Protein AF-A0A8S2ZBV5-F1 (afdb_monomer_lite)

InterPro domains:
  IPR036188 FAD/NAD(P)-binding domain superfamily [G3DSA:3.50.50.60] (3-46)
  IPR036291 NAD(P)-binding domain superfamily [SSF51735] (1-42)

Organism: NCBI:txid392030

pLDDT: mean 91.85, std 10.41, range [61.41, 98.69]

Radius of gyration: 11.81 Å; chains: 1; bounding box: 32×12×27 Å

Foldseek 3Di:
DEEEQEACPPVSVVVQVVCVVVVYNYYYDHPDDPPDPVDPNDDPHD

Secondary structure (DSSP, 8-state):
-EEEEE--SHHHHHHHHHHHHTT-EEEEE-SS-TT-TTSSSSSS--

Sequence (46 aa):
MKIAVIGLGGTGSAALRFLAQSGHNAVGYEQFHIGHEHGSSHGESR

Structure (mmCIF, N/CA/C/O backbone):
data_AF-A0A8S2ZBV5-F1
#
_entry.id   AF-A0A8S2ZBV5-F1
#
loop_
_atom_site.group_PDB
_atom_site.id
_atom_site.type_symbol
_atom_site.label_atom_id
_atom_site.label_alt_id
_atom_site.label_comp_id
_atom_site.label_asym_id
_atom_site.label_entity_id
_atom_site.label_seq_id
_atom_site.pdbx_PDB_ins_code
_atom_site.Cartn_x
_atom_site.Cartn_y
_atom_site.Cartn_z
_atom_site.occupancy
_atom_site.B_iso_or_equiv
_atom_site.auth_seq_id
_atom_site.auth_comp_id
_atom_site.auth_asym_id
_atom_site.auth_atom_id
_atom_site.pdbx_PDB_model_num
ATOM 1 N N . MET A 1 1 ? -11.498 3.846 10.985 1.00 95.00 1 MET A N 1
ATOM 2 C CA . MET A 1 1 ? -11.683 4.803 9.859 1.00 95.00 1 MET A CA 1
ATOM 3 C C . MET A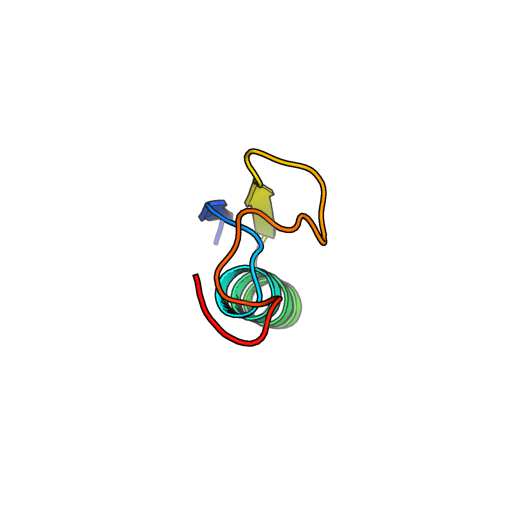 1 1 ? -11.660 4.045 8.535 1.00 95.00 1 MET A C 1
ATOM 5 O O . MET A 1 1 ? -11.165 2.921 8.527 1.00 95.00 1 MET A O 1
ATOM 9 N N . LYS A 1 2 ? -12.206 4.623 7.456 1.00 98.38 2 LYS A N 1
ATOM 10 C CA . LYS A 1 2 ? -12.086 4.083 6.090 1.00 98.38 2 LYS A CA 1
ATOM 11 C C . LYS A 1 2 ? -10.903 4.752 5.396 1.00 98.38 2 LYS A C 1
ATOM 13 O O . LYS A 1 2 ? -10.841 5.978 5.406 1.00 98.38 2 LYS A O 1
ATOM 18 N N . ILE A 1 3 ? -9.973 3.972 4.854 1.00 98.62 3 ILE A N 1
ATOM 19 C CA . ILE A 1 3 ? -8.7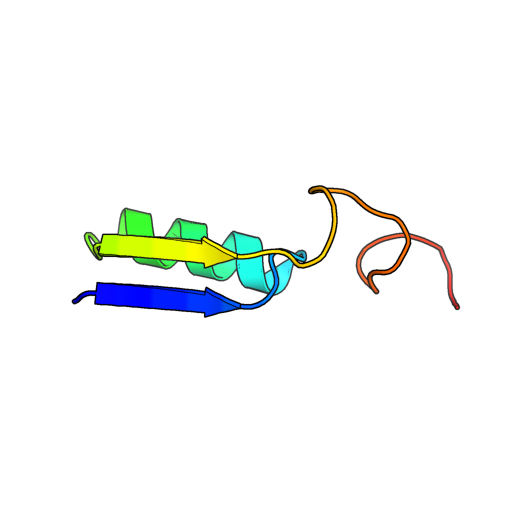10 4.483 4.303 1.00 98.62 3 ILE A CA 1
ATOM 20 C C . ILE A 1 3 ? -8.434 3.807 2.959 1.00 98.62 3 ILE A C 1
ATOM 22 O O . ILE A 1 3 ? -8.567 2.593 2.839 1.00 98.62 3 ILE A O 1
ATOM 26 N N . ALA A 1 4 ? -8.041 4.589 1.956 1.00 98.56 4 ALA A N 1
ATOM 27 C CA . ALA A 1 4 ? -7.562 4.075 0.679 1.00 98.56 4 ALA A CA 1
ATOM 28 C C . ALA A 1 4 ? -6.060 4.349 0.546 1.00 98.56 4 ALA A C 1
ATOM 30 O O . ALA A 1 4 ? -5.615 5.471 0.785 1.00 98.56 4 ALA A O 1
ATOM 31 N N . VAL A 1 5 ? -5.294 3.329 0.165 1.00 98.44 5 VAL A N 1
ATOM 32 C CA . VAL A 1 5 ? -3.869 3.442 -0.168 1.00 98.44 5 VAL A CA 1
ATOM 33 C C . VAL A 1 5 ? -3.729 3.352 -1.683 1.00 98.44 5 VAL A C 1
ATOM 35 O O . VAL A 1 5 ? -4.147 2.361 -2.282 1.00 98.44 5 VAL A O 1
ATOM 38 N N . ILE A 1 6 ? -3.169 4.393 -2.300 1.00 98.06 6 ILE A N 1
ATOM 39 C CA . ILE A 1 6 ? -2.941 4.459 -3.748 1.00 98.06 6 ILE A CA 1
ATOM 40 C C . ILE A 1 6 ? -1.465 4.169 -4.027 1.00 98.06 6 ILE A C 1
ATOM 42 O O . ILE A 1 6 ? -0.591 4.883 -3.537 1.00 98.06 6 ILE A O 1
ATOM 46 N N . GLY A 1 7 ? -1.212 3.127 -4.816 1.00 96.69 7 GLY A N 1
ATOM 47 C CA . GLY A 1 7 ? 0.101 2.529 -5.036 1.00 96.69 7 GLY A CA 1
ATOM 48 C C . GLY A 1 7 ? 0.409 1.460 -3.986 1.00 96.69 7 GLY A C 1
ATOM 49 O O . GLY A 1 7 ? 0.471 1.749 -2.793 1.00 96.69 7 GLY A O 1
ATOM 50 N N . LEU A 1 8 ? 0.645 0.226 -4.431 1.00 96.19 8 LEU A N 1
ATOM 51 C CA . LEU A 1 8 ? 0.994 -0.941 -3.612 1.00 96.19 8 L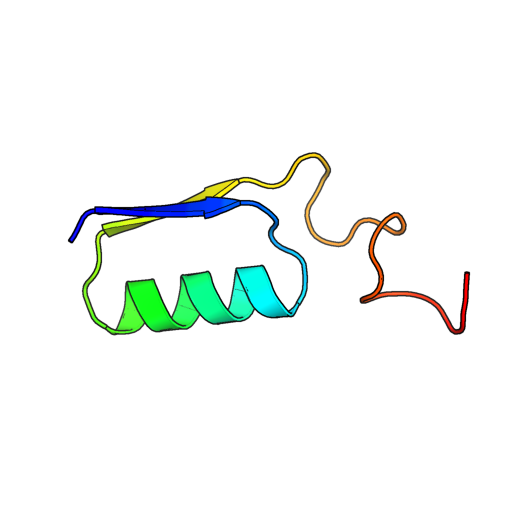EU A CA 1
ATOM 52 C C . LEU A 1 8 ? 2.420 -1.438 -3.887 1.00 96.19 8 LEU A C 1
ATOM 54 O O . LEU A 1 8 ? 2.713 -2.627 -3.769 1.00 96.19 8 LEU A O 1
ATOM 58 N N . GLY A 1 9 ? 3.343 -0.510 -4.152 1.00 93.38 9 GLY A N 1
ATOM 59 C CA . GLY A 1 9 ? 4.782 -0.761 -4.013 1.00 93.38 9 GLY A CA 1
ATOM 60 C C . GLY A 1 9 ? 5.181 -1.071 -2.560 1.00 93.38 9 GLY A C 1
ATOM 61 O O . GLY A 1 9 ? 4.325 -1.178 -1.678 1.00 93.38 9 GLY A O 1
ATOM 62 N N . GLY A 1 10 ? 6.484 -1.170 -2.270 1.00 93.19 10 GLY A N 1
ATOM 63 C CA . GLY A 1 10 ? 6.971 -1.576 -0.939 1.00 93.19 10 GLY A CA 1
ATOM 64 C C . GLY A 1 10 ? 6.355 -0.784 0.226 1.00 93.19 10 GLY A C 1
ATOM 65 O O . GLY A 1 10 ? 5.784 -1.366 1.151 1.00 93.19 10 GLY A O 1
ATOM 66 N N . THR A 1 11 ? 6.382 0.549 0.148 1.00 95.56 11 THR A N 1
ATOM 67 C CA . THR A 1 11 ? 5.829 1.423 1.197 1.00 95.56 11 THR A CA 1
ATOM 68 C C . THR A 1 11 ? 4.305 1.347 1.288 1.00 95.56 11 THR A C 1
ATOM 70 O O . THR A 1 11 ? 3.762 1.264 2.388 1.00 95.56 11 THR A O 1
ATOM 73 N N . GLY A 1 12 ? 3.604 1.352 0.152 1.00 96.81 12 GLY A N 1
ATOM 74 C CA . GLY A 1 12 ? 2.139 1.313 0.123 1.00 96.81 12 GLY A CA 1
ATOM 75 C C . GLY A 1 12 ? 1.582 0.004 0.678 1.00 96.81 12 GLY A C 1
ATOM 76 O O . GLY A 1 12 ? 0.675 0.009 1.510 1.00 96.81 12 GLY A O 1
ATOM 77 N N . SER A 1 13 ? 2.203 -1.119 0.316 1.00 96.69 13 SER A N 1
ATOM 78 C CA . SER A 1 13 ? 1.870 -2.438 0.858 1.00 96.69 13 SER A CA 1
ATOM 79 C C . SER A 1 13 ? 2.133 -2.531 2.365 1.00 96.69 13 SER A C 1
ATOM 81 O O . SER A 1 13 ? 1.302 -3.060 3.109 1.00 96.69 13 SER A O 1
ATOM 83 N N . ALA A 1 14 ? 3.246 -1.967 2.850 1.00 97.81 14 ALA A N 1
ATOM 84 C CA . ALA A 1 14 ? 3.524 -1.895 4.285 1.00 97.81 14 ALA A CA 1
ATOM 85 C C . ALA A 1 14 ? 2.480 -1.040 5.023 1.00 97.81 14 ALA A C 1
ATOM 87 O O . ALA A 1 14 ? 1.940 -1.475 6.042 1.00 97.81 14 ALA A O 1
ATOM 88 N N . ALA A 1 15 ? 2.145 0.137 4.489 1.00 98.38 15 ALA A N 1
ATOM 89 C CA . ALA A 1 15 ? 1.127 1.013 5.058 1.00 98.38 15 ALA A CA 1
ATOM 90 C C . ALA A 1 15 ? -0.238 0.316 5.134 1.00 98.38 15 ALA A C 1
ATOM 92 O O . ALA A 1 15 ? -0.855 0.302 6.198 1.00 98.38 15 ALA A O 1
ATOM 93 N N . LEU A 1 16 ? -0.683 -0.329 4.049 1.00 98.50 16 LEU A N 1
ATOM 94 C CA . LEU A 1 16 ? -1.949 -1.063 4.012 1.00 98.50 16 LEU A CA 1
ATOM 95 C C . LEU A 1 16 ? -2.000 -2.158 5.089 1.00 98.50 16 LEU A C 1
ATOM 97 O O . LEU A 1 16 ? -2.991 -2.255 5.816 1.00 98.50 16 LEU A O 1
ATOM 101 N N . ARG A 1 17 ? -0.916 -2.935 5.240 1.00 98.50 17 ARG A N 1
ATOM 102 C CA . ARG A 1 17 ? -0.796 -3.978 6.271 1.00 98.50 17 ARG A CA 1
ATOM 103 C C . ARG A 1 17 ? -0.967 -3.404 7.673 1.00 98.50 17 ARG A C 1
ATOM 105 O O . ARG A 1 17 ? -1.783 -3.917 8.436 1.00 98.50 17 ARG A O 1
ATOM 112 N N . PHE A 1 18 ? -0.205 -2.371 8.026 1.00 98.69 18 PHE A N 1
ATOM 113 C CA . PHE A 1 18 ? -0.257 -1.813 9.378 1.00 98.69 18 PHE A CA 1
ATOM 114 C C . PHE A 1 18 ? -1.590 -1.113 9.662 1.00 98.69 18 PHE A C 1
ATOM 116 O O . PHE A 1 18 ? -2.143 -1.287 10.744 1.00 98.69 18 PHE A O 1
ATOM 123 N N . LEU A 1 19 ? -2.172 -0.412 8.683 1.00 98.69 19 LEU A N 1
ATOM 124 C CA . LEU A 1 19 ? -3.498 0.197 8.821 1.00 98.69 19 LEU A CA 1
ATOM 125 C C . LEU A 1 19 ? -4.583 -0.849 9.105 1.00 98.69 19 LEU A C 1
ATOM 127 O O . LEU A 1 19 ? -5.383 -0.660 10.026 1.00 98.69 19 LEU A O 1
ATOM 131 N N . ALA A 1 20 ? -4.580 -1.956 8.354 1.00 98.44 20 ALA A N 1
ATOM 132 C CA . ALA A 1 20 ? -5.501 -3.069 8.565 1.00 98.44 20 ALA A CA 1
ATOM 133 C C . ALA A 1 20 ? -5.283 -3.739 9.934 1.00 98.44 20 ALA A C 1
ATOM 135 O O . ALA A 1 20 ? -6.246 -3.977 10.661 1.00 98.44 20 ALA A O 1
ATOM 136 N N . GLN A 1 21 ? -4.027 -3.974 10.333 1.00 98.56 21 GLN A N 1
ATOM 137 C CA . GLN A 1 21 ? -3.687 -4.528 11.652 1.00 98.56 21 GLN A CA 1
ATOM 138 C C . GLN A 1 21 ? -4.128 -3.625 12.812 1.00 98.56 21 GLN A C 1
ATOM 140 O O . GLN A 1 21 ? -4.510 -4.128 13.864 1.00 98.56 21 GLN A O 1
ATOM 145 N N . SER A 1 22 ? -4.135 -2.305 12.625 1.00 98.50 22 SER A N 1
ATOM 146 C CA . SER A 1 22 ? -4.657 -1.344 13.606 1.00 98.50 22 SER A CA 1
ATOM 147 C C . SER A 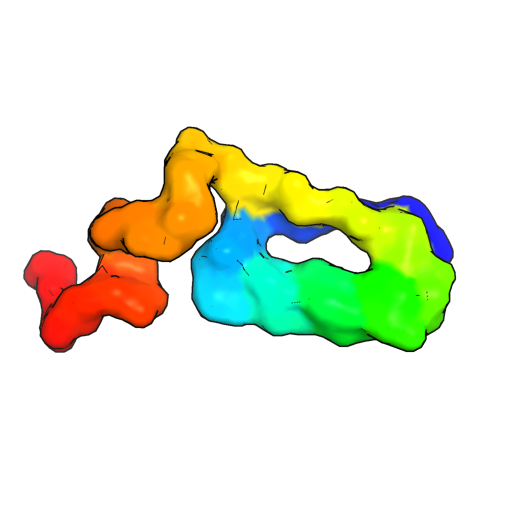1 22 ? -6.192 -1.234 13.621 1.00 98.50 22 SER A C 1
ATOM 149 O O . SER A 1 22 ? -6.726 -0.332 14.263 1.00 98.50 22 SER A O 1
ATOM 151 N N . GLY A 1 23 ? -6.920 -2.106 12.914 1.00 98.50 23 GLY A N 1
ATOM 152 C CA . GLY A 1 23 ? -8.388 -2.155 12.931 1.00 98.50 23 GLY A CA 1
ATOM 153 C C . GLY A 1 23 ? -9.077 -1.158 11.996 1.00 98.50 23 GLY A C 1
ATOM 154 O O . GLY A 1 23 ? -10.279 -0.911 12.124 1.00 98.50 23 GLY A O 1
ATOM 155 N N . HIS A 1 24 ? -8.349 -0.563 11.048 1.00 98.69 24 HIS A N 1
ATOM 156 C CA . HIS A 1 24 ? -8.957 0.294 10.033 1.00 98.69 24 HIS A CA 1
ATOM 157 C C . HIS A 1 24 ? -9.542 -0.539 8.892 1.00 98.69 24 HIS A C 1
ATOM 159 O O . HIS A 1 24 ? -8.980 -1.553 8.486 1.00 98.69 24 HIS A O 1
ATOM 165 N N . ASN A 1 25 ? -10.648 -0.062 8.317 1.00 98.50 25 ASN A N 1
ATOM 166 C CA . ASN A 1 25 ? -11.142 -0.578 7.047 1.00 98.50 25 ASN A CA 1
ATOM 167 C C . ASN A 1 25 ? -10.292 0.051 5.935 1.00 98.50 25 ASN A C 1
ATOM 169 O O . ASN A 1 25 ? -10.535 1.195 5.541 1.00 98.50 25 ASN A O 1
ATOM 173 N N . ALA A 1 26 ? -9.247 -0.663 5.522 1.00 98.56 26 ALA A N 1
ATOM 174 C CA . ALA A 1 26 ? -8.263 -0.186 4.565 1.00 98.56 26 ALA A CA 1
ATOM 175 C C . ALA A 1 26 ? -8.344 -0.975 3.249 1.00 98.56 26 ALA A C 1
ATOM 177 O O . ALA A 1 26 ? -8.393 -2.203 3.263 1.00 98.56 26 ALA A O 1
ATOM 178 N N . VAL A 1 27 ? -8.336 -0.265 2.120 1.00 98.56 27 VAL A N 1
ATOM 179 C CA . VAL A 1 27 ? -8.309 -0.843 0.767 1.00 98.56 27 VAL A CA 1
ATOM 180 C C . VAL A 1 27 ? -7.110 -0.305 -0.007 1.00 98.56 27 VAL A C 1
ATOM 182 O O . VAL A 1 27 ? -6.756 0.867 0.119 1.00 98.56 27 VAL A O 1
ATOM 185 N N . GLY A 1 28 ? -6.467 -1.167 -0.789 1.00 97.88 28 GLY A N 1
ATOM 186 C CA . GLY A 1 28 ? -5.316 -0.822 -1.615 1.00 97.88 28 GLY A CA 1
ATOM 187 C C . GLY A 1 28 ? -5.647 -0.839 -3.102 1.00 97.88 28 GLY A C 1
ATOM 188 O O . GLY A 1 28 ? -6.347 -1.745 -3.551 1.00 97.88 28 GLY A O 1
ATOM 189 N N . TYR A 1 29 ? -5.103 0.113 -3.859 1.00 98.19 29 TYR A N 1
ATOM 190 C CA . TYR A 1 29 ? -5.186 0.153 -5.320 1.00 98.19 29 TYR A CA 1
ATOM 191 C C . TYR A 1 29 ? -3.791 0.248 -5.931 1.00 98.19 29 TYR A C 1
ATOM 193 O O . TYR A 1 29 ? -3.006 1.115 -5.552 1.00 98.19 29 TYR A O 1
ATOM 201 N N . GLU A 1 30 ? -3.506 -0.612 -6.903 1.00 96.12 30 GLU A N 1
ATOM 202 C CA . GLU A 1 30 ? -2.288 -0.593 -7.715 1.00 96.12 30 GLU A CA 1
ATOM 203 C C . GLU A 1 30 ? -2.686 -0.423 -9.182 1.00 96.12 30 GLU A C 1
ATOM 205 O O . GLU A 1 30 ? -3.695 -0.978 -9.617 1.00 96.12 30 GLU A O 1
ATOM 210 N N . GLN A 1 31 ? -1.928 0.381 -9.927 1.00 96.00 31 GLN A N 1
ATOM 211 C CA . GLN A 1 31 ? -2.198 0.653 -11.340 1.00 96.00 31 GLN A CA 1
ATOM 212 C C . GLN A 1 31 ? -1.773 -0.525 -12.236 1.00 96.00 31 GLN A C 1
ATOM 214 O O . GLN A 1 31 ? -2.295 -0.683 -13.337 1.00 96.00 31 GLN A O 1
ATOM 219 N N . PHE A 1 32 ? -0.833 -1.347 -11.760 1.00 92.94 32 PHE A N 1
ATOM 220 C CA . PHE A 1 32 ? -0.343 -2.551 -12.431 1.00 92.94 32 PHE A CA 1
ATOM 221 C C . PHE A 1 32 ? -0.715 -3.826 -11.652 1.00 92.94 32 PHE A C 1
ATOM 223 O O . PHE A 1 32 ? -1.578 -3.832 -10.776 1.00 92.94 32 PHE A O 1
ATOM 230 N N . HIS A 1 33 ? -0.048 -4.935 -11.969 1.00 92.12 33 HIS A N 1
ATOM 231 C CA . HIS A 1 33 ? -0.075 -6.134 -11.140 1.00 92.12 33 HIS A CA 1
ATOM 232 C C . HIS A 1 33 ? 0.885 -5.987 -9.950 1.00 92.12 33 HIS A C 1
ATOM 234 O O . HIS A 1 33 ? 1.922 -5.335 -10.052 1.00 92.12 33 HIS A O 1
ATOM 240 N N . ILE A 1 34 ? 0.575 -6.629 -8.824 1.00 90.75 34 ILE A N 1
ATOM 241 C CA . ILE A 1 34 ? 1.493 -6.686 -7.679 1.00 90.75 34 ILE A CA 1
ATOM 242 C C . ILE A 1 34 ? 2.810 -7.346 -8.108 1.00 90.75 34 ILE A C 1
ATOM 244 O O . ILE A 1 34 ? 2.788 -8.413 -8.715 1.00 90.75 34 ILE A O 1
ATOM 248 N N . GLY A 1 35 ? 3.944 -6.723 -7.775 1.00 87.06 35 GLY A N 1
ATOM 249 C CA . GLY A 1 35 ? 5.273 -7.235 -8.135 1.00 87.06 35 GLY A CA 1
ATOM 250 C C . GLY A 1 35 ? 5.788 -6.802 -9.512 1.00 87.06 35 GLY A C 1
ATOM 251 O O . GLY A 1 35 ? 6.797 -7.327 -9.964 1.00 87.06 35 GLY A O 1
ATOM 252 N N . HIS A 1 36 ? 5.130 -5.849 -10.174 1.00 90.00 36 HIS A N 1
ATOM 253 C CA . HIS A 1 36 ? 5.568 -5.337 -11.473 1.00 90.00 36 HIS A CA 1
ATOM 254 C C . HIS A 1 36 ? 6.956 -4.662 -11.452 1.00 90.00 36 HIS A C 1
ATOM 256 O O . HIS A 1 36 ? 7.393 -4.081 -10.453 1.00 90.00 36 HIS A O 1
ATOM 262 N N . GLU A 1 37 ? 7.610 -4.639 -12.616 1.00 88.81 37 GLU A N 1
ATOM 263 C CA . GLU A 1 37 ? 8.950 -4.054 -12.796 1.00 88.81 37 GLU A CA 1
ATOM 264 C C . GLU A 1 37 ? 8.943 -2.527 -12.984 1.00 88.81 37 GLU A C 1
ATOM 266 O O . GLU A 1 37 ? 9.971 -1.875 -12.872 1.00 88.81 37 GLU A O 1
ATOM 271 N N . HIS A 1 38 ? 7.780 -1.911 -13.220 1.00 86.50 38 HIS A N 1
ATOM 272 C CA . HIS A 1 38 ? 7.679 -0.448 -13.399 1.00 86.50 38 HIS A CA 1
ATOM 273 C C . HIS A 1 38 ? 7.888 0.382 -12.107 1.00 86.50 38 HIS A C 1
ATOM 275 O O . HIS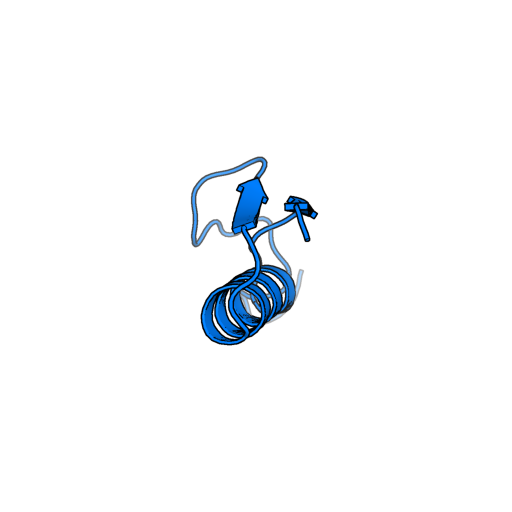 A 1 38 ? 7.876 1.616 -12.147 1.00 86.50 38 HIS A O 1
ATOM 281 N N . GLY A 1 39 ? 8.050 -0.268 -10.950 1.00 83.31 39 GLY A N 1
ATOM 282 C CA . GLY A 1 39 ? 8.260 0.378 -9.650 1.00 83.31 39 GLY A CA 1
ATOM 283 C C . GLY A 1 39 ? 9.726 0.724 -9.366 1.00 83.31 39 GLY A C 1
ATOM 284 O O . GLY A 1 39 ? 10.613 0.437 -10.155 1.00 83.31 39 GLY A O 1
ATOM 285 N N . SER A 1 40 ? 9.992 1.352 -8.219 1.00 84.19 40 SER A N 1
ATOM 286 C CA . SER A 1 40 ? 11.356 1.576 -7.698 1.00 84.19 40 SER A CA 1
ATOM 287 C C . SER A 1 40 ? 11.787 0.531 -6.663 1.00 84.19 40 SER A C 1
ATOM 289 O O . SER A 1 40 ? 12.837 0.664 -6.047 1.00 84.19 40 SER A O 1
ATOM 291 N N . SER A 1 41 ? 10.944 -0.475 -6.413 1.00 80.38 41 SER A N 1
ATOM 292 C CA . SER A 1 41 ? 11.197 -1.548 -5.442 1.00 80.38 41 SER A CA 1
ATOM 293 C C . SER A 1 41 ? 11.877 -2.775 -6.061 1.00 80.38 41 SER A C 1
ATOM 295 O O . SER A 1 41 ? 12.185 -3.716 -5.338 1.00 80.38 41 SER A O 1
ATOM 297 N N . HIS A 1 42 ? 12.097 -2.764 -7.378 1.00 71.44 42 HIS A N 1
ATOM 298 C CA . HIS A 1 42 ? 12.711 -3.842 -8.148 1.00 71.44 42 HIS A CA 1
ATOM 299 C C . HIS A 1 42 ? 13.794 -3.253 -9.071 1.00 71.44 42 HIS A C 1
ATOM 301 O O . HIS A 1 42 ? 13.633 -2.130 -9.549 1.00 71.44 42 HIS A O 1
ATOM 307 N N . GLY A 1 43 ? 14.862 -4.017 -9.330 1.00 64.69 43 GLY A N 1
ATOM 308 C CA . GLY A 1 43 ? 15.968 -3.631 -10.218 1.00 64.69 43 GLY A CA 1
ATOM 309 C C . GLY A 1 43 ? 17.091 -2.826 -9.542 1.00 64.69 43 GLY A C 1
ATOM 310 O O . GLY A 1 43 ? 16.871 -2.136 -8.552 1.00 64.69 43 GLY A O 1
ATOM 311 N N . GLU A 1 44 ? 18.309 -2.935 -10.085 1.00 63.12 44 GLU A N 1
ATOM 312 C CA . GLU A 1 44 ? 19.532 -2.307 -9.546 1.00 63.12 44 GLU A CA 1
ATOM 313 C C . GLU A 1 44 ? 19.603 -0.789 -9.787 1.00 63.12 44 GLU A C 1
ATOM 315 O O . GLU A 1 44 ? 20.314 -0.095 -9.069 1.00 63.12 44 GLU A O 1
ATOM 320 N N . SER A 1 45 ? 18.891 -0.255 -10.784 1.00 65.69 45 SER A N 1
ATOM 321 C CA . SER A 1 45 ? 18.719 1.174 -11.115 1.00 65.69 45 SER A CA 1
ATOM 322 C C . SER A 1 45 ? 17.814 1.292 -12.352 1.00 65.69 45 SER A C 1
ATOM 324 O O . SER A 1 45 ? 17.581 0.287 -13.024 1.00 65.69 45 SER A O 1
ATOM 326 N N . ARG A 1 46 ? 17.290 2.496 -12.634 1.00 61.41 46 ARG A N 1
ATOM 327 C CA . ARG A 1 46 ? 16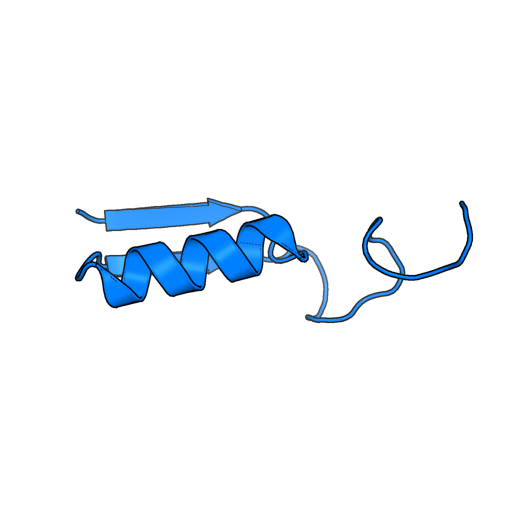.430 2.772 -13.802 1.00 61.41 46 ARG A CA 1
ATOM 328 C C . ARG A 1 46 ? 17.198 2.887 -15.112 1.00 61.41 46 ARG A C 1
ATOM 330 O O . ARG A 1 46 ? 18.285 3.504 -15.084 1.00 61.41 46 ARG A O 1
#